Protein AF-A0A2A6D1D8-F1 (afdb_monomer)

Structure (mmCIF, N/CA/C/O backbone):
data_AF-A0A2A6D1D8-F1
#
_entry.id   AF-A0A2A6D1D8-F1
#
loop_
_atom_site.group_PDB
_atom_site.id
_atom_site.type_symbol
_atom_site.label_atom_id
_atom_site.label_alt_id
_atom_site.label_comp_id
_atom_site.label_asym_id
_atom_site.label_entity_id
_atom_site.label_seq_id
_atom_site.pdbx_PDB_ins_code
_atom_site.Cartn_x
_atom_site.Cartn_y
_atom_site.Cartn_z
_atom_site.occupancy
_atom_site.B_iso_or_equiv
_atom_site.auth_seq_id
_atom_site.auth_comp_id
_atom_site.auth_asym_id
_atom_site.auth_atom_id
_atom_site.pdbx_PDB_model_num
ATOM 1 N N . MET A 1 1 ? 14.071 -9.722 -25.852 1.00 29.36 1 MET A N 1
ATOM 2 C CA . MET A 1 1 ? 13.865 -8.502 -26.656 1.00 29.36 1 MET A CA 1
ATOM 3 C C . MET A 1 1 ? 12.675 -7.781 -26.051 1.00 29.36 1 MET A C 1
ATOM 5 O O . MET A 1 1 ? 11.543 -8.107 -26.373 1.00 29.36 1 MET A O 1
ATOM 9 N N . VAL A 1 2 ? 12.920 -6.936 -25.049 1.00 34.12 2 VAL A N 1
ATOM 10 C CA . VAL A 1 2 ? 11.862 -6.103 -24.466 1.00 34.12 2 VAL A CA 1
ATOM 11 C C . VAL A 1 2 ? 11.682 -4.948 -25.438 1.00 34.12 2 VAL A C 1
ATOM 13 O O . VAL A 1 2 ? 12.650 -4.252 -25.736 1.00 34.12 2 VAL A O 1
ATOM 16 N N . LEU A 1 3 ? 10.489 -4.826 -26.013 1.00 30.33 3 LEU A N 1
ATOM 17 C CA . LEU A 1 3 ? 10.132 -3.723 -26.891 1.00 30.33 3 LEU A CA 1
ATOM 18 C C . LEU A 1 3 ? 10.182 -2.445 -26.042 1.00 30.33 3 LEU A C 1
ATOM 20 O O . LEU A 1 3 ? 9.247 -2.152 -25.302 1.00 30.33 3 LEU A O 1
ATOM 24 N N . MET A 1 4 ? 11.306 -1.727 -26.085 1.00 38.56 4 MET A N 1
ATOM 25 C CA . MET A 1 4 ? 11.362 -0.345 -25.623 1.00 38.56 4 MET A CA 1
ATOM 26 C C . MET A 1 4 ? 10.440 0.439 -26.550 1.00 38.56 4 MET A C 1
ATOM 28 O O . MET A 1 4 ? 10.813 0.764 -27.675 1.00 38.56 4 MET A O 1
ATOM 32 N N . VAL A 1 5 ? 9.208 0.671 -26.104 1.00 47.12 5 VAL A N 1
ATOM 33 C CA . VAL A 1 5 ? 8.336 1.658 -26.732 1.00 47.12 5 VAL A CA 1
ATOM 34 C C . VAL A 1 5 ? 9.007 3.000 -26.468 1.00 47.12 5 VAL A C 1
ATOM 36 O O . VAL A 1 5 ? 8.965 3.513 -25.351 1.00 47.12 5 VAL A O 1
ATOM 39 N N . ALA A 1 6 ? 9.729 3.505 -27.466 1.00 57.03 6 ALA A N 1
ATOM 40 C CA . ALA A 1 6 ? 10.186 4.881 -27.470 1.00 57.03 6 ALA A CA 1
ATOM 41 C C . ALA A 1 6 ? 8.925 5.746 -27.529 1.00 57.03 6 ALA A C 1
ATOM 43 O O . ALA A 1 6 ? 8.265 5.805 -28.560 1.00 57.03 6 ALA A O 1
ATOM 44 N N . LEU A 1 7 ? 8.536 6.292 -26.380 1.00 64.25 7 LEU A N 1
ATOM 45 C CA . LEU A 1 7 ? 7.453 7.264 -26.279 1.00 64.25 7 LEU A CA 1
ATOM 46 C C . LEU A 1 7 ? 7.920 8.555 -26.952 1.00 64.25 7 LEU A C 1
ATOM 48 O O . LEU A 1 7 ? 9.036 9.011 -26.676 1.00 64.25 7 LEU A O 1
ATOM 52 N N . ASP A 1 8 ? 7.075 9.122 -27.810 1.00 82.00 8 ASP A N 1
ATOM 53 C CA . ASP A 1 8 ? 7.338 10.420 -28.428 1.00 82.00 8 ASP A CA 1
ATOM 54 C C . ASP A 1 8 ? 7.388 11.521 -27.349 1.00 82.00 8 ASP A C 1
ATOM 56 O O . ASP A 1 8 ? 6.907 11.352 -26.221 1.00 82.00 8 ASP A O 1
ATOM 60 N N . GLU A 1 9 ? 7.995 12.671 -27.663 1.00 82.31 9 GLU A N 1
ATOM 61 C CA . GLU A 1 9 ? 8.102 13.792 -26.710 1.00 82.31 9 GLU A CA 1
ATOM 62 C C . GLU A 1 9 ? 6.728 14.251 -26.187 1.00 82.31 9 GLU A C 1
ATOM 64 O O . GLU A 1 9 ? 6.595 14.601 -25.009 1.00 82.31 9 GLU A O 1
ATOM 69 N N . ASP A 1 10 ? 5.698 14.177 -27.033 1.00 82.44 10 ASP A N 1
ATOM 70 C CA . ASP A 1 10 ? 4.317 14.518 -26.686 1.00 82.44 10 ASP A CA 1
ATOM 71 C C . ASP A 1 10 ? 3.712 13.542 -25.662 1.00 82.44 10 ASP A C 1
ATOM 73 O O . ASP A 1 10 ? 3.026 13.963 -24.723 1.00 82.44 10 ASP A O 1
ATOM 77 N N . ASP A 1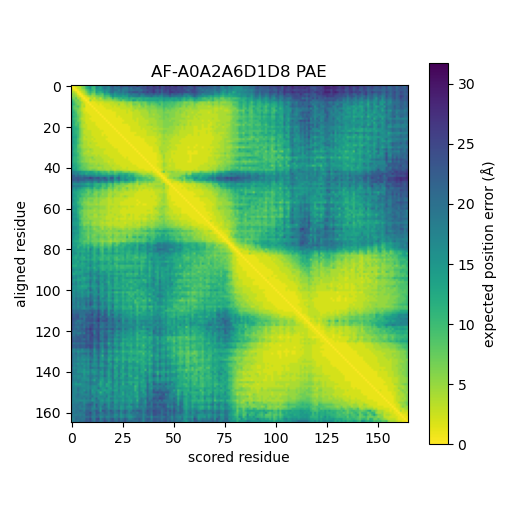 11 ? 4.023 12.248 -25.769 1.00 76.06 11 ASP A N 1
ATOM 78 C CA . ASP A 1 11 ? 3.568 11.239 -24.810 1.00 76.06 11 ASP A CA 1
ATOM 79 C C . ASP A 1 11 ? 4.229 11.446 -23.442 1.00 76.06 11 ASP A C 1
ATOM 81 O O . ASP A 1 11 ? 3.584 11.328 -22.395 1.00 76.06 11 ASP A O 1
ATOM 85 N N . TRP A 1 12 ? 5.510 11.821 -23.427 1.00 75.81 12 TRP A N 1
ATOM 86 C CA . TRP A 1 12 ? 6.220 12.167 -22.195 1.00 75.81 12 TRP A CA 1
ATOM 87 C C . TRP A 1 12 ? 5.650 13.412 -21.517 1.00 75.81 12 TRP A C 1
ATOM 89 O O . TRP A 1 12 ? 5.561 13.456 -20.283 1.00 75.81 12 TRP A O 1
ATOM 99 N N . LEU A 1 13 ? 5.251 14.417 -22.299 1.00 83.06 13 LEU A N 1
ATOM 100 C CA . LEU A 1 13 ? 4.570 15.597 -21.777 1.00 83.06 13 LEU A CA 1
ATOM 101 C C . LEU A 1 13 ? 3.227 15.211 -21.143 1.00 83.06 13 LEU A C 1
ATOM 103 O O . LEU A 1 13 ? 2.946 15.620 -20.012 1.00 83.06 13 LEU A O 1
ATOM 107 N N . LEU A 1 14 ? 2.437 14.377 -21.824 1.00 80.25 14 LEU A N 1
ATOM 108 C CA . LEU A 1 14 ? 1.160 13.882 -21.313 1.00 80.25 14 LEU A CA 1
ATOM 109 C C . LEU A 1 14 ? 1.338 13.097 -20.006 1.00 80.25 14 LEU A C 1
ATOM 111 O O . LEU A 1 14 ? 0.635 13.369 -19.030 1.00 80.25 14 LEU A O 1
ATOM 115 N N . VAL A 1 15 ? 2.308 12.179 -19.950 1.00 74.94 15 VAL A N 1
ATOM 116 C CA . VAL A 1 15 ? 2.621 11.400 -18.741 1.00 74.94 15 VAL A CA 1
ATOM 117 C C . VAL A 1 15 ? 2.969 12.325 -17.579 1.00 74.94 15 VAL A C 1
ATOM 119 O O . VAL A 1 15 ? 2.412 12.163 -16.496 1.00 74.94 15 VAL A O 1
ATOM 122 N N . ARG A 1 16 ? 3.820 13.338 -17.786 1.00 81.38 16 ARG A N 1
ATOM 123 C CA . ARG A 1 16 ? 4.187 14.306 -16.736 1.00 81.38 16 ARG A CA 1
ATOM 124 C C . ARG A 1 16 ? 2.987 15.097 -16.224 1.00 81.38 16 ARG A C 1
ATOM 126 O O . ARG A 1 16 ? 2.869 15.291 -15.016 1.00 81.38 16 ARG A O 1
ATOM 133 N N . ILE A 1 17 ? 2.096 15.527 -17.118 1.00 83.50 17 ILE A N 1
ATOM 134 C CA . ILE A 1 17 ? 0.872 16.250 -16.749 1.00 83.50 17 ILE A CA 1
ATOM 135 C C . ILE A 1 17 ? -0.038 15.353 -15.906 1.00 83.50 17 ILE A C 1
ATOM 137 O O . ILE A 1 17 ? -0.446 15.749 -14.814 1.00 83.50 17 ILE A O 1
ATOM 141 N N . VAL A 1 18 ? -0.320 14.132 -16.368 1.00 77.94 18 VAL A N 1
ATOM 142 C CA . VAL A 1 18 ? -1.152 13.167 -15.629 1.00 77.94 18 VAL A CA 1
ATOM 143 C C . VAL A 1 18 ? -0.544 12.875 -14.256 1.00 77.94 18 VAL A C 1
ATOM 145 O O . VAL A 1 18 ? -1.243 12.923 -13.244 1.00 77.94 18 VAL A O 1
ATOM 148 N N . TYR A 1 19 ? 0.768 12.658 -14.201 1.00 79.88 19 TYR A N 1
ATOM 149 C CA . TYR A 1 19 ? 1.474 12.355 -12.961 1.00 79.88 19 TYR A CA 1
ATOM 150 C C . TYR A 1 19 ? 1.462 13.519 -11.967 1.00 79.88 19 TYR A C 1
ATOM 152 O O . TYR A 1 19 ? 1.328 13.321 -10.759 1.00 79.88 19 TYR A O 1
ATOM 160 N N . PHE A 1 20 ? 1.553 14.752 -12.464 1.00 83.12 20 PHE A N 1
ATOM 161 C CA . PHE A 1 20 ? 1.441 15.953 -11.644 1.00 83.12 20 PHE A CA 1
ATOM 162 C C . PHE A 1 20 ? 0.067 16.056 -10.965 1.00 83.12 20 PHE A C 1
ATOM 164 O O . PHE A 1 20 ? -0.016 16.353 -9.767 1.00 83.12 20 PHE A O 1
ATOM 171 N N . PHE A 1 21 ? -1.011 15.757 -11.695 1.00 82.75 21 PHE A N 1
ATOM 172 C CA . PHE A 1 21 ? -2.360 15.726 -11.126 1.00 82.75 21 PHE A CA 1
ATOM 173 C C . PHE A 1 21 ? -2.525 14.600 -10.101 1.00 82.75 21 PHE A C 1
ATOM 175 O O . PHE A 1 21 ? -3.044 14.851 -9.013 1.00 82.75 21 PHE A O 1
ATOM 182 N N . LEU A 1 22 ? -2.041 13.392 -10.403 1.00 77.62 22 LEU A N 1
ATOM 183 C CA . LEU A 1 22 ? -2.090 12.254 -9.477 1.00 77.62 22 LEU A CA 1
ATOM 184 C C . LEU A 1 22 ? -1.319 12.536 -8.181 1.00 77.62 22 LEU A C 1
ATOM 186 O O . LEU A 1 22 ? -1.853 12.321 -7.095 1.00 77.62 22 LEU A O 1
ATOM 190 N N . SER A 1 23 ? -0.119 13.111 -8.278 1.00 82.19 23 SER A N 1
ATOM 191 C CA . SER A 1 23 ? 0.677 13.520 -7.113 1.00 82.19 23 SER A CA 1
ATOM 192 C C . SER A 1 23 ? -0.035 14.588 -6.275 1.00 82.19 23 SER A C 1
ATOM 194 O O . SER A 1 23 ? -0.098 14.494 -5.050 1.00 82.19 23 SER A O 1
ATOM 196 N N . SER A 1 24 ? -0.667 15.569 -6.927 1.00 85.88 24 SER A N 1
ATOM 197 C CA . SER A 1 24 ? -1.458 16.596 -6.236 1.00 85.88 24 SER A CA 1
ATOM 198 C C . SER A 1 24 ? -2.638 15.990 -5.465 1.00 85.88 24 SER A C 1
ATOM 200 O O . SER A 1 24 ? -2.872 16.348 -4.309 1.00 85.88 24 SER A O 1
ATOM 202 N N . ILE A 1 25 ? -3.353 15.037 -6.072 1.00 79.88 25 ILE A N 1
ATOM 203 C CA . ILE A 1 25 ? -4.443 14.296 -5.419 1.00 79.88 25 ILE A CA 1
ATOM 204 C C . ILE A 1 25 ? -3.907 13.484 -4.235 1.00 79.88 25 ILE A C 1
ATOM 206 O O . ILE A 1 25 ? -4.505 13.527 -3.159 1.00 79.88 25 ILE A O 1
ATOM 210 N N . ALA A 1 26 ? -2.765 12.811 -4.395 1.00 80.75 26 ALA A N 1
ATOM 211 C CA . ALA A 1 26 ? -2.138 12.030 -3.332 1.00 80.75 26 ALA A CA 1
ATOM 212 C C . ALA A 1 26 ? -1.740 12.900 -2.127 1.00 80.75 26 ALA A C 1
ATOM 214 O O . ALA A 1 26 ? -1.979 12.517 -0.982 1.00 80.75 26 ALA A O 1
ATOM 215 N N . ILE A 1 27 ? -1.206 14.105 -2.361 1.00 87.88 27 ILE A N 1
ATOM 216 C CA . ILE A 1 27 ? -0.890 15.070 -1.294 1.00 87.88 27 ILE A CA 1
ATOM 217 C C . ILE A 1 27 ? -2.162 15.501 -0.557 1.00 87.88 27 ILE A C 1
ATOM 219 O O . ILE A 1 27 ? -2.185 15.504 0.675 1.00 87.88 27 ILE A O 1
ATOM 223 N N . ILE A 1 28 ? -3.228 15.847 -1.288 1.00 87.94 28 ILE A N 1
ATOM 224 C CA . ILE A 1 28 ? -4.510 16.237 -0.681 1.00 87.94 28 ILE A CA 1
ATOM 225 C C . ILE A 1 28 ? -5.057 15.087 0.169 1.00 87.94 28 ILE A C 1
ATOM 227 O O . ILE A 1 28 ? -5.402 15.299 1.331 1.00 87.94 28 ILE A O 1
ATOM 231 N N . ALA A 1 29 ? -5.069 13.867 -0.371 1.00 80.69 29 ALA A N 1
ATOM 232 C CA . ALA A 1 29 ? -5.511 12.678 0.345 1.00 80.69 29 ALA A CA 1
ATOM 233 C C . ALA A 1 29 ? -4.671 12.432 1.606 1.00 80.69 29 ALA A C 1
ATOM 235 O O . ALA A 1 29 ? -5.227 12.146 2.666 1.00 80.69 29 ALA A O 1
ATOM 236 N N . LEU A 1 30 ? -3.350 12.610 1.536 1.00 88.12 30 LEU A N 1
ATOM 237 C CA . LEU A 1 30 ? -2.457 12.463 2.682 1.00 88.12 30 LEU A CA 1
ATOM 238 C C . LEU A 1 30 ? -2.754 13.492 3.780 1.00 88.12 30 LEU A C 1
ATOM 240 O O . LEU A 1 30 ? -2.835 13.125 4.953 1.00 88.12 30 LEU A O 1
ATOM 244 N N . VAL A 1 31 ? -2.975 14.759 3.417 1.00 92.88 31 VAL A N 1
ATOM 245 C CA . VAL A 1 31 ? -3.327 15.825 4.369 1.00 92.88 31 VAL A CA 1
ATOM 246 C C . VAL A 1 31 ? -4.696 15.564 4.998 1.00 92.88 31 VAL A C 1
ATOM 248 O O . VAL A 1 31 ? -4.827 15.591 6.224 1.00 92.88 31 VAL A O 1
ATOM 251 N N . SER A 1 32 ? -5.715 15.271 4.189 1.00 86.25 32 SER A N 1
ATOM 252 C CA . SER A 1 32 ? -7.076 15.016 4.673 1.00 86.25 32 SER A CA 1
ATOM 253 C C . SER A 1 32 ? -7.140 13.797 5.591 1.00 86.25 32 SER A C 1
ATOM 255 O O . SER A 1 32 ? -7.737 13.868 6.667 1.00 86.25 32 SER A O 1
ATOM 257 N N . ASN A 1 33 ? -6.466 12.707 5.227 1.00 87.31 33 ASN A N 1
ATOM 258 C CA . ASN A 1 33 ? -6.415 11.509 6.057 1.00 87.31 33 ASN A CA 1
ATOM 259 C C . ASN A 1 33 ? -5.567 11.699 7.323 1.00 87.31 33 ASN A C 1
ATOM 261 O O . ASN A 1 33 ? -5.947 11.214 8.387 1.00 87.31 33 ASN A O 1
ATOM 265 N N . SER A 1 34 ? -4.499 12.502 7.275 1.00 91.25 34 SER A N 1
ATOM 266 C CA . SER A 1 34 ? -3.761 12.902 8.485 1.00 91.25 34 SER A CA 1
ATOM 267 C C . SER A 1 34 ? -4.657 13.651 9.474 1.00 91.25 34 SER A C 1
ATOM 269 O O . SER A 1 34 ? -4.606 13.392 10.677 1.00 91.25 34 SER A O 1
ATOM 271 N N . LEU A 1 35 ? -5.509 14.560 8.984 1.00 90.12 35 LEU A N 1
ATOM 272 C CA . LEU A 1 35 ? -6.461 15.302 9.817 1.00 90.12 35 LEU A CA 1
ATOM 273 C C . LEU A 1 35 ? -7.545 14.385 10.403 1.00 90.12 35 LEU A C 1
ATOM 275 O O . LEU A 1 35 ? -7.873 14.507 11.586 1.00 90.12 35 LEU A O 1
ATOM 279 N N . LEU A 1 36 ? -8.074 13.441 9.619 1.00 87.00 36 LEU A N 1
ATOM 280 C CA . LEU A 1 36 ? -9.037 12.439 10.100 1.00 87.00 36 LEU A CA 1
ATOM 281 C C . LEU A 1 36 ? -8.430 11.526 11.169 1.00 87.00 36 LEU A C 1
ATOM 283 O O . LEU A 1 36 ? -9.053 11.270 12.202 1.00 87.00 36 LEU A O 1
ATOM 287 N N . LEU A 1 37 ? -7.191 11.082 10.966 1.00 88.81 37 LEU A N 1
ATOM 288 C CA . LEU A 1 37 ? -6.463 10.288 11.947 1.00 88.81 37 LEU A CA 1
ATOM 289 C C . LEU A 1 37 ? -6.202 11.095 13.226 1.00 88.81 37 LEU A C 1
ATOM 291 O O . LEU A 1 37 ? -6.491 10.628 14.329 1.00 88.81 37 LEU A O 1
ATOM 295 N N . TYR A 1 38 ? -5.712 12.328 13.087 1.00 91.00 38 TYR A N 1
ATOM 296 C CA . TYR A 1 38 ? -5.427 13.219 14.211 1.00 91.00 38 TYR A CA 1
ATOM 297 C C . TYR A 1 38 ? -6.680 13.502 15.051 1.00 91.00 38 TYR A C 1
ATOM 299 O O . TYR A 1 38 ? -6.663 13.335 16.272 1.00 91.00 38 TYR A O 1
ATOM 307 N N . THR A 1 39 ? -7.788 13.870 14.404 1.00 86.94 39 THR A N 1
ATOM 308 C CA . THR A 1 39 ? -9.068 14.126 15.085 1.00 86.94 39 THR A CA 1
ATOM 309 C C . THR A 1 39 ? -9.598 12.874 15.788 1.00 86.94 39 THR A C 1
ATOM 311 O O . THR A 1 39 ? -10.028 12.958 16.940 1.00 86.94 39 THR A O 1
ATOM 314 N N . SER A 1 40 ? -9.464 11.700 15.164 1.00 84.88 40 SER A N 1
ATOM 315 C CA . SER A 1 40 ? -9.838 10.415 15.771 1.00 84.88 40 SER A CA 1
ATOM 316 C C . SER A 1 40 ? -9.012 10.082 17.022 1.00 84.88 40 SER A C 1
ATOM 318 O O . SER A 1 40 ? -9.541 9.516 17.980 1.00 84.88 40 SER A O 1
ATOM 320 N N . ILE A 1 41 ? 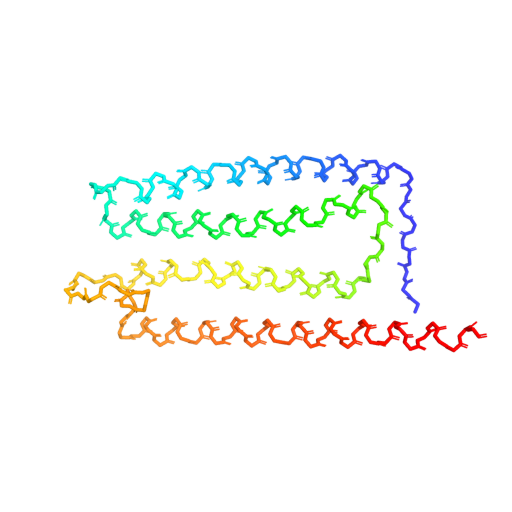-7.726 10.455 17.056 1.00 85.25 41 ILE A N 1
ATOM 321 C CA . ILE A 1 41 ? -6.840 10.229 18.212 1.00 85.25 41 ILE A CA 1
ATOM 322 C C . ILE A 1 41 ? -7.139 11.212 19.356 1.00 85.25 41 ILE A C 1
ATOM 324 O O . ILE A 1 41 ? -7.165 10.810 20.526 1.00 85.25 41 ILE A O 1
ATOM 328 N N . VAL A 1 42 ? -7.348 12.494 19.041 1.00 89.25 42 VAL A N 1
ATOM 329 C CA . VAL A 1 42 ? -7.462 13.570 20.041 1.00 89.25 42 VAL A CA 1
ATOM 330 C C . VAL A 1 42 ? -8.825 13.577 20.736 1.00 89.25 42 VAL A C 1
ATOM 3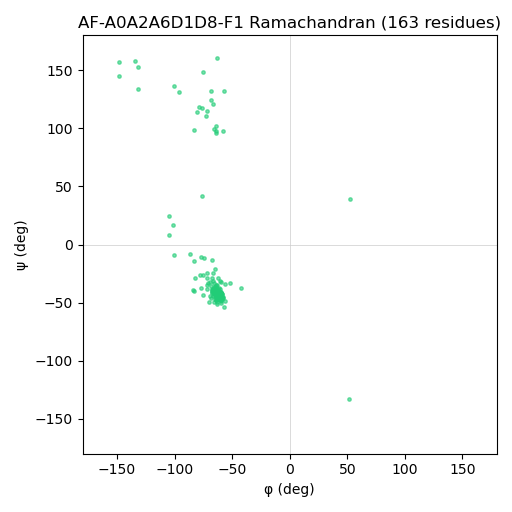32 O O . VAL A 1 42 ? -8.908 13.828 21.945 1.00 89.25 42 VAL A O 1
ATOM 335 N N . THR A 1 43 ? -9.912 13.289 20.021 1.00 84.69 43 THR A N 1
ATOM 336 C CA . THR A 1 43 ? -11.256 13.440 20.585 1.00 84.69 43 THR A CA 1
ATOM 337 C C . THR A 1 43 ? -11.675 12.224 21.419 1.00 84.69 43 THR A C 1
ATOM 339 O O . THR A 1 43 ? -12.191 11.229 20.917 1.00 84.69 43 THR A O 1
ATOM 342 N N . LYS A 1 44 ? -11.538 12.333 22.749 1.00 77.56 44 LYS A N 1
ATOM 343 C CA . LYS A 1 44 ? -11.907 11.270 23.711 1.00 77.56 44 LYS A CA 1
ATOM 344 C C . LYS A 1 44 ? -13.388 10.861 23.656 1.00 77.56 44 LYS A C 1
ATOM 346 O O . LYS A 1 44 ? -13.690 9.688 23.854 1.00 77.56 44 LYS A O 1
ATOM 351 N N . ASN A 1 45 ? -14.287 11.797 23.337 1.00 68.56 45 ASN A N 1
ATOM 352 C CA . ASN A 1 45 ? -15.732 11.546 23.207 1.00 68.56 45 ASN A CA 1
ATOM 353 C C . ASN A 1 45 ? -16.117 10.801 21.919 1.00 68.56 45 ASN A C 1
ATOM 355 O O . ASN A 1 45 ? -17.244 10.333 21.799 1.00 68.56 45 ASN A O 1
ATOM 359 N N . LEU A 1 46 ? -15.188 10.667 20.969 1.00 53.19 46 LEU A N 1
ATOM 360 C CA . LEU A 1 46 ? -15.387 9.950 19.715 1.00 53.19 46 LEU A CA 1
ATOM 361 C C . LEU A 1 46 ? -14.758 8.548 19.764 1.00 53.19 46 LEU A C 1
ATOM 363 O O . LEU A 1 46 ? -14.638 7.928 18.726 1.00 53.19 46 LEU A O 1
ATOM 367 N N . ARG A 1 47 ? -14.412 7.962 20.917 1.00 64.38 47 ARG A N 1
ATOM 368 C CA . ARG A 1 47 ? -13.876 6.578 20.990 1.00 64.38 47 ARG A CA 1
ATOM 369 C C . ARG A 1 47 ? -14.939 5.474 20.830 1.00 64.38 47 ARG A C 1
ATOM 371 O O . ARG A 1 47 ? -14.929 4.473 21.538 1.00 64.38 47 ARG A O 1
ATOM 378 N N . SER A 1 48 ? -15.863 5.657 19.893 1.00 75.81 48 SER A N 1
ATOM 379 C CA . SER A 1 48 ? -16.717 4.584 19.381 1.00 75.81 48 SER A CA 1
ATOM 380 C C . SER A 1 48 ? -15.903 3.686 18.445 1.00 75.81 48 SER A C 1
ATOM 382 O O . SER A 1 48 ? -15.014 4.171 17.742 1.00 75.81 48 SER A O 1
ATOM 384 N N . THR A 1 49 ? -16.227 2.391 18.381 1.00 70.19 49 THR A N 1
ATOM 385 C CA . THR A 1 49 ? -15.605 1.435 17.448 1.00 70.19 49 THR A CA 1
ATOM 386 C C . THR A 1 49 ? -15.644 1.931 15.998 1.00 70.19 49 THR A C 1
ATOM 388 O O . THR A 1 49 ? -14.693 1.719 15.250 1.00 70.19 49 THR A O 1
ATOM 391 N N . CYS A 1 50 ? -16.693 2.671 15.623 1.00 67.06 50 CYS A N 1
ATOM 392 C CA . CYS A 1 50 ? -16.831 3.270 14.294 1.00 67.06 50 CYS A CA 1
ATOM 393 C C . CYS A 1 50 ? -15.732 4.307 13.992 1.00 67.06 50 CYS A C 1
ATOM 395 O O . CYS A 1 50 ? -15.144 4.308 12.917 1.00 67.06 50 CYS A O 1
ATOM 397 N N . ASN A 1 51 ? -15.371 5.147 14.961 1.00 72.69 51 ASN A N 1
ATOM 398 C CA . ASN A 1 51 ? -14.352 6.181 14.762 1.00 72.69 51 ASN A CA 1
ATOM 399 C C . ASN A 1 51 ? -12.928 5.614 14.800 1.00 72.69 51 ASN A C 1
ATOM 401 O O . ASN A 1 51 ? -12.035 6.152 14.152 1.00 72.69 51 ASN A O 1
ATOM 405 N N . ILE A 1 52 ? -12.716 4.496 15.504 1.00 76.38 52 ILE A N 1
ATOM 406 C CA . ILE A 1 52 ? -11.460 3.737 15.411 1.00 76.38 52 ILE A CA 1
ATOM 407 C C . ILE A 1 52 ? -11.295 3.187 13.989 1.00 76.38 52 ILE A C 1
ATOM 409 O O . ILE A 1 52 ? -10.211 3.288 13.424 1.00 76.38 52 ILE A O 1
ATOM 413 N N . LEU A 1 53 ? -12.375 2.673 13.390 1.00 74.38 53 LEU A N 1
ATOM 414 C CA . LEU A 1 53 ? -12.373 2.189 12.009 1.00 74.38 53 LEU A CA 1
ATOM 415 C C . LEU A 1 53 ? -12.015 3.304 11.017 1.00 74.38 53 LEU A C 1
ATOM 417 O O . LEU A 1 53 ? -11.155 3.105 10.165 1.00 74.38 53 LEU A O 1
ATOM 421 N N . ILE A 1 54 ? -12.625 4.484 11.171 1.00 81.06 54 ILE A N 1
ATOM 422 C CA . ILE A 1 54 ? -12.340 5.667 10.343 1.00 81.06 54 ILE A CA 1
ATOM 423 C C . ILE A 1 54 ? -10.872 6.088 10.484 1.00 81.06 54 ILE A C 1
ATOM 425 O O . ILE A 1 54 ? -10.211 6.337 9.478 1.00 81.06 54 ILE A O 1
ATOM 429 N N . GLY A 1 55 ? -10.334 6.101 11.708 1.00 81.75 55 GLY A N 1
ATOM 430 C CA . GLY A 1 55 ? -8.917 6.374 11.947 1.00 81.75 55 GLY A CA 1
ATOM 431 C C . GLY A 1 55 ? -7.992 5.347 11.285 1.00 81.75 55 GLY A C 1
ATOM 432 O O . GLY A 1 55 ? -7.000 5.727 10.669 1.00 81.75 55 GLY A O 1
ATOM 433 N N . CYS A 1 56 ? -8.323 4.054 11.351 1.00 79.38 56 CYS A N 1
ATOM 434 C CA . CYS A 1 56 ? -7.563 3.007 10.665 1.00 79.38 56 CYS A CA 1
ATOM 435 C C . CYS A 1 56 ? -7.597 3.176 9.140 1.00 79.38 56 CYS A C 1
ATOM 437 O O . CYS A 1 56 ? -6.542 3.124 8.515 1.00 79.38 56 CYS A O 1
ATOM 439 N N . CYS A 1 57 ? -8.767 3.427 8.545 1.00 76.50 57 CYS A N 1
ATOM 440 C CA . CYS A 1 57 ? -8.882 3.691 7.108 1.00 76.50 57 CYS A CA 1
ATOM 441 C C . CYS A 1 57 ? -8.039 4.902 6.691 1.00 76.50 57 CYS A C 1
ATOM 443 O O . CYS A 1 57 ? -7.265 4.804 5.746 1.00 76.50 57 CYS A O 1
ATOM 445 N N . ALA A 1 58 ? -8.105 5.997 7.453 1.00 81.50 58 ALA A N 1
ATOM 446 C CA . ALA A 1 58 ? -7.305 7.185 7.186 1.00 81.50 58 ALA A CA 1
ATOM 447 C C . ALA A 1 58 ? -5.792 6.895 7.265 1.00 81.50 58 ALA A C 1
ATOM 449 O O . ALA A 1 58 ? -5.028 7.309 6.395 1.00 81.50 58 ALA A O 1
ATOM 450 N N . LEU A 1 59 ? -5.343 6.121 8.259 1.00 84.81 59 LEU A N 1
ATOM 451 C CA . LEU A 1 59 ? -3.945 5.692 8.351 1.00 84.81 59 LEU A CA 1
ATOM 452 C C . LEU A 1 59 ? -3.511 4.859 7.131 1.00 84.81 59 LEU A C 1
ATOM 454 O O . LEU A 1 59 ? -2.406 5.045 6.623 1.00 84.81 59 LEU A O 1
ATOM 458 N N . PHE A 1 60 ? -4.361 3.955 6.642 1.00 79.38 60 PHE A N 1
ATOM 459 C CA . PHE A 1 60 ? -4.032 3.118 5.485 1.00 79.38 60 PHE A CA 1
ATOM 460 C C . PHE A 1 60 ? -4.031 3.895 4.174 1.00 79.38 60 PHE A C 1
ATOM 462 O O . PHE A 1 60 ? -3.129 3.698 3.356 1.00 79.38 60 PHE A O 1
ATOM 469 N N . ASP A 1 61 ? -4.962 4.829 4.008 1.00 76.50 61 ASP A N 1
ATOM 470 C CA . ASP A 1 61 ? -4.946 5.743 2.875 1.00 76.50 61 ASP A CA 1
ATOM 471 C C . ASP A 1 61 ? -3.665 6.583 2.882 1.00 76.50 61 ASP A C 1
ATOM 473 O O . ASP A 1 61 ? -3.066 6.784 1.828 1.00 76.50 61 ASP A O 1
ATOM 477 N N . MET A 1 62 ? -3.165 7.017 4.046 1.00 84.88 62 MET A N 1
ATOM 478 C CA . MET A 1 62 ? -1.857 7.679 4.114 1.00 84.88 62 MET A CA 1
ATOM 479 C C . MET A 1 62 ? -0.726 6.772 3.614 1.00 84.88 62 MET A C 1
ATOM 481 O O . MET A 1 62 ? 0.088 7.219 2.812 1.00 84.88 62 MET A O 1
ATOM 485 N N . CYS A 1 63 ? -0.673 5.505 4.039 1.00 79.50 63 CYS A N 1
ATOM 486 C CA . CYS A 1 63 ? 0.356 4.565 3.580 1.00 79.50 63 CYS A CA 1
ATOM 487 C C . CYS A 1 63 ? 0.310 4.333 2.062 1.00 79.50 63 CYS A C 1
ATOM 489 O O . CYS A 1 63 ? 1.361 4.314 1.421 1.00 79.50 63 CYS A O 1
ATOM 491 N N . LEU A 1 64 ? -0.888 4.197 1.484 1.00 75.19 64 LEU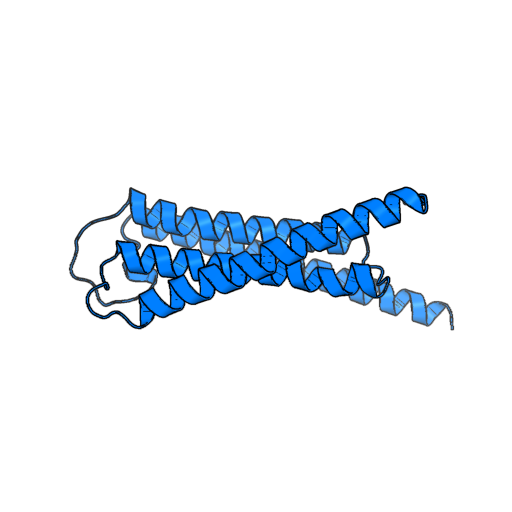 A N 1
ATOM 492 C CA . LEU A 1 64 ? -1.065 4.039 0.038 1.00 75.19 64 LEU A CA 1
ATOM 493 C C . LEU A 1 64 ? -0.624 5.291 -0.727 1.00 75.19 64 LEU A C 1
ATOM 495 O O . LEU A 1 64 ? 0.162 5.189 -1.666 1.00 75.19 64 LEU A O 1
ATOM 499 N N . ASN A 1 65 ? -1.048 6.475 -0.278 1.00 78.38 65 ASN A N 1
ATOM 500 C CA . ASN A 1 65 ? -0.691 7.738 -0.927 1.00 78.38 65 ASN A CA 1
ATOM 501 C C . ASN A 1 65 ? 0.809 8.067 -0.804 1.00 78.38 65 ASN A C 1
ATOM 503 O O . ASN A 1 65 ? 1.369 8.692 -1.700 1.00 78.38 65 ASN A O 1
ATOM 507 N N . ILE A 1 66 ? 1.496 7.611 0.252 1.00 82.06 66 ILE A N 1
ATOM 508 C CA . ILE A 1 66 ? 2.966 7.706 0.341 1.00 82.06 66 ILE A CA 1
ATOM 509 C C . ILE A 1 66 ? 3.636 6.868 -0.755 1.00 82.06 66 ILE A C 1
ATOM 511 O O . ILE A 1 66 ? 4.625 7.315 -1.333 1.00 82.06 66 ILE A O 1
ATOM 515 N N . GLY A 1 67 ? 3.103 5.682 -1.068 1.00 73.75 67 GLY A N 1
ATOM 516 C CA . GLY A 1 67 ? 3.620 4.827 -2.143 1.00 73.75 67 GLY A CA 1
ATOM 517 C C . GLY A 1 67 ? 3.583 5.508 -3.514 1.00 73.75 67 GLY A C 1
ATOM 518 O O . GLY A 1 67 ? 4.564 5.448 -4.253 1.00 73.75 67 GLY A O 1
ATOM 519 N N . GLU A 1 68 ? 2.504 6.234 -3.809 1.00 73.81 68 GLU A N 1
ATOM 520 C CA . GLU A 1 68 ? 2.371 7.040 -5.033 1.00 73.81 68 GLU A CA 1
ATOM 521 C C . GLU A 1 68 ? 3.400 8.188 -5.082 1.00 73.81 68 GLU A C 1
ATOM 523 O O . GLU A 1 68 ? 3.967 8.494 -6.129 1.00 73.81 68 GLU A O 1
ATOM 528 N N . LEU A 1 69 ? 3.736 8.790 -3.935 1.00 75.88 69 LEU A N 1
ATOM 529 C CA . LEU A 1 69 ? 4.751 9.850 -3.867 1.00 75.88 69 LEU A CA 1
ATOM 530 C C . LEU A 1 69 ? 6.184 9.335 -4.068 1.00 75.88 69 LEU A C 1
ATOM 532 O O . LEU A 1 69 ? 7.042 10.096 -4.514 1.00 75.88 69 LEU A O 1
ATOM 536 N N . VAL A 1 70 ? 6.461 8.057 -3.791 1.00 72.88 70 VAL A N 1
ATOM 537 C CA . VAL A 1 70 ? 7.790 7.449 -4.014 1.00 72.88 70 VAL A CA 1
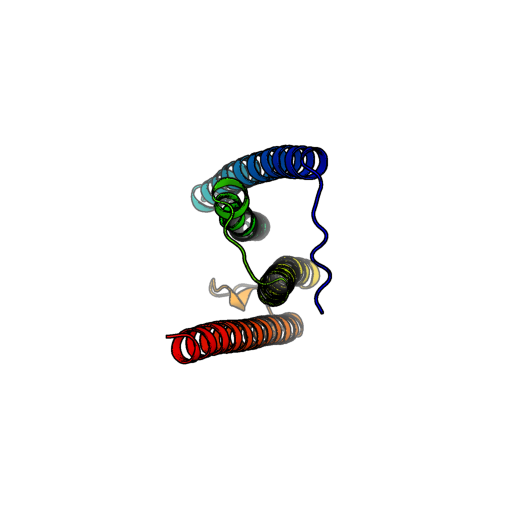ATOM 538 C C . VAL A 1 70 ? 8.141 7.358 -5.502 1.00 72.88 70 VAL A C 1
ATOM 540 O O . VAL A 1 70 ? 9.318 7.370 -5.855 1.00 72.88 70 VAL A O 1
ATOM 543 N N . GLN A 1 71 ? 7.147 7.320 -6.384 1.00 66.88 71 GLN A N 1
ATOM 544 C CA . GLN A 1 71 ? 7.349 7.317 -7.834 1.00 66.88 71 GLN A CA 1
ATOM 545 C C . GLN A 1 71 ? 7.550 8.738 -8.412 1.00 66.88 71 GLN A C 1
ATOM 547 O O . GLN A 1 71 ? 8.063 8.896 -9.522 1.00 66.88 71 GLN A O 1
ATOM 552 N N . PHE A 1 72 ? 7.237 9.794 -7.652 1.00 71.19 72 PHE A N 1
ATOM 553 C CA . PHE A 1 72 ? 7.384 11.192 -8.082 1.00 71.19 72 PHE A CA 1
ATOM 554 C C . PHE A 1 72 ? 8.827 11.586 -8.477 1.00 71.19 72 PHE A C 1
ATOM 556 O O . PHE A 1 72 ? 9.008 12.214 -9.526 1.00 71.19 72 PHE A O 1
ATOM 563 N N . PRO A 1 73 ? 9.885 11.181 -7.741 1.00 69.38 73 PRO A N 1
ATOM 564 C CA . PRO A 1 73 ? 11.268 11.398 -8.159 1.00 69.38 73 PRO A CA 1
ATOM 565 C C . PRO A 1 73 ? 11.626 10.692 -9.472 1.00 69.38 73 PRO A C 1
ATOM 567 O O . PRO A 1 73 ? 12.474 11.188 -10.207 1.00 69.38 73 PRO A O 1
ATOM 570 N N . GLN A 1 74 ? 10.994 9.564 -9.813 1.00 65.56 74 GLN A N 1
ATOM 571 C CA . GLN A 1 74 ? 11.319 8.844 -11.050 1.00 65.56 74 GLN A CA 1
ATOM 572 C C . GLN A 1 74 ? 10.919 9.641 -12.293 1.00 65.56 74 GLN A C 1
ATOM 574 O O . GLN A 1 74 ? 11.675 9.691 -13.263 1.00 65.56 74 GLN A O 1
ATOM 579 N N . VAL A 1 75 ? 9.766 10.311 -12.236 1.00 66.75 75 VAL A N 1
ATOM 580 C CA . VAL A 1 75 ? 9.259 11.158 -13.325 1.00 66.75 75 VAL A CA 1
ATOM 581 C C . VAL A 1 75 ? 10.104 12.426 -13.493 1.00 66.75 75 VAL A C 1
ATOM 583 O O . VAL A 1 75 ? 10.277 12.904 -14.615 1.00 66.75 75 VAL A O 1
ATOM 586 N N . LEU A 1 76 ? 10.666 12.952 -12.398 1.00 71.44 76 LEU A N 1
ATOM 587 C CA . LEU A 1 76 ? 11.499 14.159 -12.407 1.00 71.44 76 LEU A CA 1
ATOM 588 C C . LEU A 1 76 ? 12.963 13.900 -12.782 1.00 71.44 76 LEU A C 1
ATOM 590 O O . LEU A 1 76 ? 13.549 14.693 -13.513 1.00 71.44 76 LEU A O 1
ATOM 594 N N . PHE A 1 77 ? 13.552 12.807 -12.296 1.00 72.12 77 PHE A N 1
ATOM 595 C CA . PHE A 1 77 ? 14.988 12.531 -12.425 1.00 72.12 77 PHE A CA 1
ATOM 596 C C . PHE A 1 77 ? 15.325 11.455 -13.467 1.00 72.12 77 PHE A C 1
ATOM 598 O O . PHE A 1 77 ? 16.478 11.047 -13.552 1.00 72.12 77 PHE A O 1
ATOM 605 N N . GLN A 1 78 ? 14.344 10.996 -14.258 1.00 67.00 78 GLN A N 1
ATOM 606 C CA . GLN A 1 78 ? 14.524 9.957 -15.287 1.00 67.00 78 GLN A CA 1
ATOM 607 C C . GLN A 1 78 ? 15.204 8.684 -14.745 1.00 67.00 78 GLN A C 1
ATOM 609 O O . GLN A 1 78 ? 16.042 8.073 -15.406 1.00 67.00 78 GLN A O 1
ATOM 614 N N . PHE A 1 79 ? 14.853 8.271 -13.523 1.00 64.12 79 PHE A N 1
ATOM 615 C CA . PHE A 1 79 ? 15.366 7.024 -12.960 1.00 64.12 79 PHE A CA 1
ATOM 616 C C . PHE A 1 79 ? 14.654 5.824 -13.587 1.00 64.12 79 PHE A C 1
ATOM 618 O O . PHE A 1 79 ? 13.445 5.641 -13.420 1.00 64.12 79 PHE A O 1
ATOM 625 N N . TYR A 1 80 ? 15.422 4.980 -14.273 1.00 63.44 80 TYR A N 1
ATOM 626 C CA . TYR A 1 80 ? 14.926 3.751 -14.881 1.00 63.44 80 TYR A CA 1
ATOM 627 C C . TYR A 1 80 ? 14.824 2.646 -13.826 1.00 63.44 80 TYR A C 1
ATOM 629 O O . TYR A 1 80 ? 15.829 2.185 -13.290 1.00 6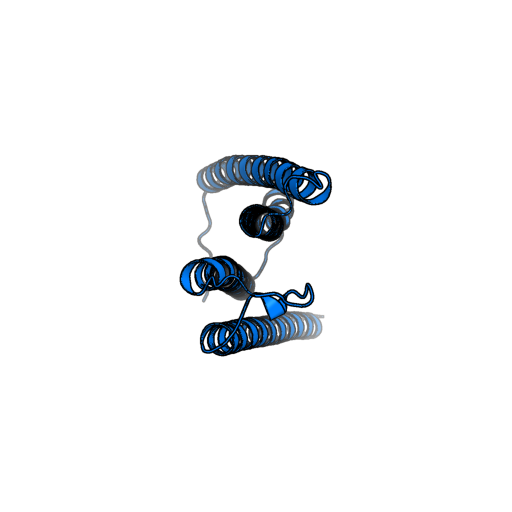3.44 80 TYR A O 1
ATOM 637 N N . ILE A 1 81 ? 13.598 2.209 -13.538 1.00 65.62 81 ILE A N 1
ATOM 638 C CA . ILE A 1 81 ? 13.337 0.955 -12.825 1.00 65.62 81 ILE A CA 1
ATOM 639 C C . ILE A 1 81 ? 12.950 -0.092 -13.866 1.00 65.62 81 ILE A C 1
ATOM 641 O O . ILE A 1 81 ? 12.169 0.187 -14.775 1.00 65.62 81 ILE A O 1
ATOM 645 N N . ASP A 1 82 ? 13.491 -1.301 -13.730 1.00 73.12 82 ASP A N 1
ATOM 646 C CA . ASP A 1 82 ? 13.103 -2.422 -14.580 1.00 73.12 82 ASP A CA 1
ATOM 647 C C . ASP A 1 82 ? 11.587 -2.668 -14.470 1.00 73.12 82 ASP A C 1
ATOM 649 O O . ASP A 1 82 ? 11.026 -2.754 -13.373 1.00 73.12 82 ASP A O 1
ATOM 653 N N . SER A 1 83 ? 10.935 -2.811 -15.624 1.00 79.00 83 SER A N 1
ATOM 654 C CA . SER A 1 83 ? 9.520 -3.166 -15.775 1.00 79.00 83 SER A CA 1
ATOM 655 C C . SER A 1 83 ? 9.061 -4.283 -14.828 1.00 79.00 83 SER A C 1
ATOM 657 O O . SER A 1 83 ? 7.963 -4.209 -14.271 1.00 79.00 83 SER A O 1
ATOM 659 N N . TYR A 1 84 ? 9.917 -5.279 -14.577 1.00 74.06 84 TYR A N 1
ATOM 660 C CA . TYR A 1 84 ? 9.611 -6.391 -13.679 1.00 74.06 84 TYR A CA 1
ATOM 661 C C . TYR A 1 84 ? 9.524 -5.959 -12.209 1.00 74.06 84 TYR A C 1
ATOM 663 O O . TYR A 1 84 ? 8.593 -6.337 -11.498 1.00 74.06 84 TYR A O 1
ATOM 671 N N . VAL A 1 85 ? 10.472 -5.138 -11.752 1.00 71.69 85 VAL A N 1
ATOM 672 C CA . VAL A 1 85 ? 10.515 -4.635 -10.369 1.00 71.69 85 VAL A CA 1
ATOM 673 C C . VAL A 1 85 ? 9.345 -3.686 -10.120 1.00 71.69 85 VAL A C 1
ATOM 675 O O . VAL A 1 85 ? 8.686 -3.786 -9.087 1.00 71.69 85 VAL A O 1
ATOM 678 N N . CYS A 1 86 ? 9.036 -2.826 -11.093 1.00 77.19 86 CYS A N 1
ATOM 679 C CA . CYS A 1 86 ? 7.888 -1.925 -11.028 1.00 77.19 86 CYS A CA 1
ATOM 680 C C . CYS A 1 86 ? 6.567 -2.702 -10.898 1.00 77.19 86 CYS A C 1
ATOM 682 O O . CYS A 1 86 ? 5.795 -2.470 -9.966 1.00 77.19 86 CYS A O 1
ATOM 684 N N . SER A 1 87 ? 6.348 -3.699 -11.765 1.00 77.50 87 SER A N 1
ATOM 685 C CA . SER A 1 87 ? 5.153 -4.547 -11.709 1.00 77.50 87 SER A CA 1
ATOM 686 C C . SER A 1 87 ? 5.039 -5.301 -10.379 1.00 77.50 87 SER A C 1
ATOM 688 O O . SER A 1 87 ? 3.960 -5.344 -9.786 1.00 77.50 87 SER A O 1
ATOM 690 N N . ALA A 1 88 ? 6.148 -5.835 -9.856 1.00 72.62 88 ALA A N 1
ATOM 691 C CA . ALA A 1 88 ? 6.161 -6.539 -8.575 1.00 72.62 88 ALA A CA 1
ATOM 692 C C . ALA A 1 88 ? 5.789 -5.621 -7.396 1.00 72.62 88 ALA A C 1
ATOM 694 O O . ALA A 1 88 ? 4.991 -6.015 -6.543 1.00 72.62 88 ALA A O 1
ATOM 695 N N . ILE A 1 89 ? 6.311 -4.391 -7.367 1.00 73.56 89 ILE A N 1
ATOM 696 C CA . ILE A 1 89 ? 5.961 -3.386 -6.352 1.00 73.56 89 ILE A CA 1
ATOM 697 C C . ILE A 1 89 ? 4.479 -3.004 -6.464 1.00 73.56 89 ILE A C 1
ATOM 699 O O . ILE A 1 89 ? 3.785 -2.938 -5.452 1.00 73.56 89 ILE A O 1
ATOM 703 N N . GLN A 1 90 ? 3.962 -2.815 -7.677 1.00 76.62 90 GLN A N 1
ATOM 704 C CA . GLN A 1 90 ? 2.562 -2.448 -7.891 1.00 76.62 90 GLN A CA 1
ATOM 705 C C . GLN A 1 90 ? 1.589 -3.561 -7.470 1.00 76.62 90 GLN A C 1
ATOM 707 O O . GLN A 1 90 ? 0.589 -3.291 -6.796 1.00 76.62 90 GLN A O 1
ATOM 712 N N . VAL A 1 91 ? 1.894 -4.821 -7.797 1.00 76.44 91 VAL A N 1
ATOM 713 C CA . VAL A 1 91 ? 1.134 -5.988 -7.311 1.00 76.44 91 VAL A CA 1
ATOM 714 C C . VAL A 1 91 ? 1.184 -6.061 -5.786 1.00 76.44 91 VAL A C 1
ATOM 716 O O . VAL A 1 91 ? 0.164 -6.323 -5.146 1.00 76.44 91 VAL A O 1
ATOM 719 N N . HIS A 1 92 ? 2.342 -5.782 -5.188 1.00 74.56 92 HIS A N 1
ATOM 720 C CA . HIS A 1 92 ? 2.498 -5.784 -3.740 1.00 74.56 92 HIS A CA 1
ATOM 721 C C . HIS A 1 92 ? 1.636 -4.717 -3.053 1.00 74.56 92 HIS A C 1
ATOM 723 O O . HIS A 1 92 ? 0.884 -5.040 -2.132 1.00 74.56 92 HIS A O 1
ATOM 729 N N . LEU A 1 93 ? 1.690 -3.475 -3.542 1.00 75.56 93 LEU A N 1
ATOM 730 C CA . LEU A 1 93 ? 0.884 -2.359 -3.042 1.00 75.56 93 LEU A CA 1
ATOM 731 C C . LEU A 1 93 ? -0.616 -2.634 -3.197 1.00 75.56 93 LEU A C 1
ATOM 733 O O . LEU A 1 93 ? -1.387 -2.397 -2.268 1.00 75.56 93 LEU A O 1
ATOM 737 N N . THR A 1 94 ? -1.021 -3.221 -4.325 1.00 75.94 94 THR A N 1
ATOM 738 C CA . THR A 1 94 ? -2.412 -3.637 -4.559 1.00 75.94 94 THR A CA 1
ATOM 739 C C . THR A 1 94 ? -2.842 -4.716 -3.560 1.00 75.94 94 THR A C 1
ATOM 741 O O . THR A 1 94 ? -3.926 -4.637 -2.985 1.00 75.94 94 THR A O 1
ATOM 744 N N . GLY A 1 95 ? -1.984 -5.706 -3.290 1.00 77.06 95 GLY A N 1
ATOM 745 C CA . GLY A 1 95 ? -2.241 -6.742 -2.287 1.00 77.06 95 GLY A CA 1
ATOM 746 C C . GLY A 1 95 ? -2.398 -6.174 -0.874 1.00 77.06 95 GLY A C 1
ATOM 747 O O . GLY A 1 95 ? -3.310 -6.576 -0.149 1.00 77.06 95 GLY A O 1
ATOM 748 N N . ILE A 1 96 ? -1.567 -5.193 -0.505 1.00 77.81 96 ILE A N 1
ATOM 749 C CA . ILE A 1 96 ? -1.699 -4.461 0.761 1.00 77.81 96 ILE A CA 1
ATOM 750 C C . ILE A 1 96 ? -3.036 -3.713 0.803 1.00 77.81 96 ILE A C 1
ATOM 752 O O . ILE A 1 96 ? -3.757 -3.844 1.787 1.00 77.81 96 ILE A O 1
ATOM 756 N N . ALA A 1 97 ? -3.418 -3.001 -0.261 1.00 75.44 97 ALA A N 1
ATOM 757 C CA . ALA A 1 97 ? -4.694 -2.281 -0.325 1.00 75.44 97 ALA A CA 1
ATOM 758 C C . ALA A 1 97 ? -5.909 -3.215 -0.148 1.00 75.44 97 ALA A C 1
ATOM 760 O O . ALA A 1 97 ? -6.844 -2.908 0.599 1.00 75.44 97 ALA A O 1
ATOM 761 N N . ILE A 1 98 ? -5.886 -4.389 -0.789 1.00 79.69 98 ILE A N 1
ATOM 762 C CA . ILE A 1 98 ? -6.935 -5.412 -0.648 1.00 79.69 98 ILE A CA 1
ATOM 763 C C . ILE A 1 98 ? -6.993 -5.924 0.796 1.00 79.69 98 ILE A C 1
ATOM 765 O O . ILE A 1 98 ? -8.068 -5.983 1.389 1.00 79.69 98 ILE A O 1
ATOM 769 N N . TYR A 1 99 ? -5.850 -6.253 1.398 1.00 82.12 99 TYR A N 1
ATOM 770 C CA . TYR A 1 99 ? -5.795 -6.679 2.799 1.00 82.12 99 TYR A CA 1
ATOM 771 C C . TYR A 1 99 ? -6.311 -5.588 3.759 1.00 82.12 99 TYR A C 1
ATOM 773 O O . TYR A 1 99 ? -7.118 -5.856 4.661 1.00 82.12 99 TYR A O 1
ATOM 781 N N . CYS A 1 100 ? -5.894 -4.342 3.533 1.00 76.06 100 CYS A N 1
ATOM 782 C CA . CYS A 1 100 ? -6.283 -3.183 4.327 1.00 76.06 100 CYS A CA 1
ATOM 783 C C . CYS A 1 100 ? -7.775 -2.860 4.215 1.00 76.06 100 CYS A C 1
ATOM 785 O O . CYS A 1 100 ? -8.349 -2.441 5.209 1.00 76.06 100 CYS A O 1
ATOM 787 N N . SER A 1 101 ? -8.417 -3.089 3.065 1.00 77.88 101 SER A N 1
ATOM 788 C CA . SER A 1 101 ? -9.871 -2.917 2.884 1.00 77.88 101 SER A CA 1
ATOM 789 C C . SER A 1 101 ? -10.688 -4.123 3.369 1.00 77.88 101 SER A C 1
ATOM 791 O O . SER A 1 101 ? -11.807 -3.970 3.864 1.00 77.88 101 SER A O 1
ATOM 793 N N . TYR A 1 102 ? -10.119 -5.328 3.322 1.00 85.81 102 TYR A N 1
ATOM 794 C CA . TYR A 1 102 ? -10.751 -6.540 3.847 1.00 85.81 102 TYR A CA 1
ATOM 795 C C . TYR A 1 102 ? -10.866 -6.536 5.379 1.00 85.81 102 TYR A C 1
ATOM 797 O O . TYR A 1 102 ? -11.858 -6.999 5.944 1.00 85.81 102 TYR A O 1
ATOM 805 N N . THR A 1 103 ? -9.876 -5.966 6.063 1.00 82.06 103 THR A N 1
ATOM 806 C CA . THR A 1 103 ? -9.850 -5.847 7.528 1.00 82.06 103 THR A CA 1
ATOM 807 C C . THR A 1 103 ? -11.071 -5.092 8.096 1.00 82.06 103 THR A C 1
ATOM 809 O O . THR A 1 103 ? -11.781 -5.671 8.924 1.00 82.06 103 THR A O 1
ATOM 812 N N . PRO A 1 104 ? -11.404 -3.860 7.657 1.00 79.75 104 PRO A N 1
ATOM 813 C CA . PRO A 1 104 ? -12.590 -3.151 8.120 1.00 79.75 104 PRO A CA 1
ATOM 814 C C . PRO A 1 104 ? -13.894 -3.819 7.673 1.00 79.75 104 PRO A C 1
ATOM 816 O O . PRO A 1 104 ? -14.870 -3.792 8.422 1.00 79.75 104 PRO A O 1
ATOM 819 N N . TYR A 1 105 ? -13.914 -4.483 6.511 1.00 86.69 105 TYR A N 1
ATOM 820 C CA . TYR A 1 105 ? -15.051 -5.312 6.098 1.00 86.69 105 TYR A CA 1
ATOM 821 C C . TYR A 1 105 ? -15.337 -6.429 7.114 1.00 86.69 105 TYR A C 1
ATOM 823 O O . TYR A 1 105 ? -16.486 -6.604 7.526 1.00 86.69 105 TYR A O 1
ATOM 831 N N . LEU A 1 106 ? -14.304 -7.149 7.568 1.00 86.12 106 LEU A N 1
ATOM 832 C CA . LEU A 1 106 ? -14.452 -8.169 8.609 1.00 86.12 106 LEU A CA 1
ATOM 833 C C . LEU A 1 106 ? -14.926 -7.565 9.934 1.00 86.12 106 LEU A C 1
ATOM 835 O O . LEU A 1 106 ? -15.820 -8.130 10.563 1.00 86.12 106 LEU A O 1
ATOM 839 N N . MET A 1 107 ? -14.372 -6.412 10.327 1.00 84.06 107 MET A N 1
ATOM 840 C CA . MET A 1 107 ? -14.789 -5.702 11.543 1.00 84.06 107 MET A CA 1
ATOM 841 C C . MET A 1 107 ? -16.269 -5.312 11.491 1.00 84.06 107 MET A C 1
ATOM 843 O O . MET A 1 107 ? -16.961 -5.463 12.490 1.00 84.06 107 MET A O 1
ATOM 847 N N . TYR A 1 108 ? -16.756 -4.837 10.341 1.00 84.94 108 TYR A N 1
ATOM 848 C CA . TYR A 1 108 ? -18.156 -4.461 10.144 1.00 84.94 108 TYR A CA 1
ATOM 849 C C . TYR A 1 108 ? -19.088 -5.680 10.136 1.00 84.94 108 TYR A C 1
ATOM 851 O O . TYR A 1 108 ? -20.089 -5.699 10.849 1.00 84.94 108 TYR A O 1
ATOM 859 N N . LYS A 1 109 ? -18.757 -6.715 9.352 1.00 91.00 109 LYS A N 1
ATOM 860 C CA . LYS A 1 109 ? -19.620 -7.892 9.158 1.00 91.00 109 LYS A CA 1
ATOM 861 C C . LYS A 1 109 ? -19.783 -8.732 10.423 1.00 91.00 109 LYS A C 1
ATOM 863 O O . LYS A 1 109 ? -20.868 -9.252 10.665 1.00 91.00 109 LYS A O 1
ATOM 868 N N . TYR A 1 110 ? -18.714 -8.885 11.197 1.00 90.56 110 TYR A N 1
ATOM 869 C CA . TYR A 1 110 ? -18.701 -9.708 12.405 1.00 90.56 110 TYR A CA 1
ATOM 870 C C . TYR A 1 110 ? -18.735 -8.858 13.676 1.00 90.56 110 TYR A C 1
ATOM 872 O O . TYR A 1 110 ? -18.257 -9.298 14.713 1.00 90.56 110 TYR A O 1
ATOM 880 N N . PHE A 1 111 ? -19.254 -7.630 13.624 1.00 89.19 111 PHE A N 1
ATOM 881 C CA . PHE A 1 111 ? -19.295 -6.771 14.801 1.00 89.19 111 PHE A CA 1
ATOM 882 C C . PHE A 1 111 ? -20.236 -7.336 15.878 1.00 89.19 111 PHE A C 1
ATOM 884 O O . PHE A 1 111 ? -21.437 -7.477 15.650 1.00 89.19 111 PHE A O 1
ATOM 891 N N . ILE A 1 112 ? -19.706 -7.604 17.074 1.00 89.12 112 ILE A N 1
ATOM 892 C CA . ILE A 1 112 ? -20.487 -7.982 18.259 1.00 89.12 112 ILE A CA 1
ATOM 893 C C . ILE A 1 112 ? -20.025 -7.127 19.436 1.00 89.12 112 ILE A C 1
ATOM 895 O O . ILE A 1 112 ? -18.829 -6.965 19.681 1.00 89.12 112 ILE A O 1
ATOM 899 N N . HIS A 1 113 ? -20.981 -6.579 20.186 1.00 86.69 113 HIS A N 1
ATOM 900 C CA . HIS A 1 113 ? -20.689 -5.870 21.425 1.00 86.69 113 HIS A CA 1
ATOM 901 C C . HIS A 1 113 ? -20.272 -6.856 22.518 1.00 86.69 113 HIS A C 1
ATOM 903 O O . HIS A 1 113 ? -21.078 -7.659 22.981 1.00 86.69 113 HIS A O 1
ATOM 909 N N . GLN A 1 114 ? -19.019 -6.764 22.958 1.00 81.81 114 GLN A N 1
ATOM 910 C CA . GLN A 1 114 ? -18.478 -7.585 24.037 1.00 81.81 114 GLN A CA 1
ATOM 911 C C . GLN A 1 114 ? -17.412 -6.815 24.832 1.00 81.81 114 GLN A C 1
ATOM 913 O O . GLN A 1 114 ? -16.675 -6.012 24.250 1.00 81.81 114 GLN A O 1
ATOM 918 N N . PRO A 1 115 ? -17.313 -7.030 26.156 1.00 79.62 115 PRO A N 1
ATOM 919 C CA . PRO A 1 115 ? -16.245 -6.457 26.962 1.00 79.62 115 PRO A CA 1
ATOM 920 C C . PRO A 1 115 ? -14.931 -7.188 26.661 1.00 79.62 115 PRO A C 1
ATOM 922 O O . PRO A 1 115 ? -14.766 -8.356 27.004 1.00 79.62 115 PRO A O 1
ATOM 925 N N . VAL A 1 116 ? -13.989 -6.503 26.013 1.00 81.69 116 VAL A N 1
ATOM 926 C CA . VAL A 1 116 ? -12.670 -7.048 25.657 1.00 81.69 116 VAL A CA 1
ATOM 927 C C . VAL A 1 116 ? -11.555 -6.085 26.049 1.00 81.69 116 VAL A C 1
ATOM 929 O O . VAL A 1 116 ? -11.750 -4.871 26.104 1.00 81.69 116 VAL A O 1
ATOM 932 N N . ILE A 1 117 ? -10.365 -6.628 26.315 1.00 72.94 117 ILE A N 1
ATOM 933 C CA . ILE A 1 117 ? -9.150 -5.828 26.503 1.00 72.94 117 ILE A CA 1
ATOM 934 C C . ILE A 1 117 ? -8.791 -5.204 25.153 1.00 72.94 117 ILE A C 1
ATOM 936 O O . ILE A 1 117 ? -8.619 -5.935 24.181 1.00 72.94 117 ILE A O 1
ATOM 940 N N . CYS A 1 118 ? -8.661 -3.875 25.100 1.00 71.06 118 CYS A N 1
ATOM 941 C CA . CYS A 1 118 ? -8.366 -3.129 23.876 1.00 71.06 118 CYS A CA 1
ATOM 942 C C . CYS A 1 118 ? -7.046 -3.585 23.232 1.00 71.06 118 CYS A C 1
ATOM 944 O O . CYS A 1 118 ? -5.968 -3.124 23.604 1.00 71.06 118 CYS A O 1
ATOM 946 N N . THR A 1 119 ? -7.143 -4.466 22.240 1.00 72.62 119 THR A N 1
ATOM 947 C CA . THR A 1 119 ? -6.040 -4.904 21.381 1.00 72.62 119 THR A CA 1
ATOM 948 C C . THR A 1 119 ? -6.505 -4.889 19.924 1.00 72.62 119 THR A C 1
ATOM 950 O O . THR A 1 119 ? -7.700 -4.937 19.638 1.00 72.62 119 THR A O 1
ATOM 953 N N . VAL A 1 120 ? -5.578 -4.819 18.968 1.00 71.19 120 VAL A N 1
ATOM 954 C CA . VAL A 1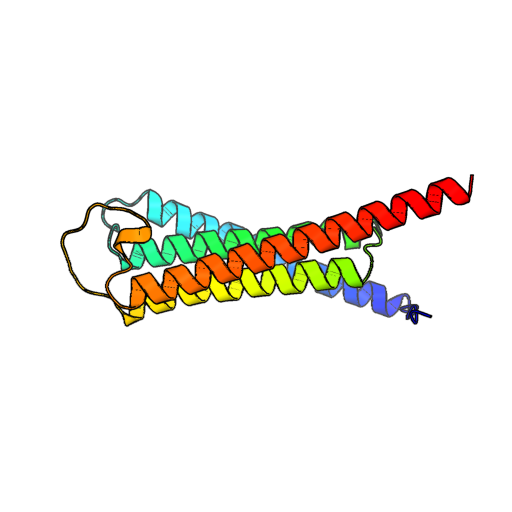 120 ? -5.945 -4.847 17.537 1.00 71.19 120 VAL A CA 1
ATOM 955 C C . VAL A 1 120 ? -6.649 -6.162 17.186 1.00 71.19 120 VAL A C 1
ATOM 957 O O . VAL A 1 120 ? -7.626 -6.176 16.444 1.00 71.19 120 VAL A O 1
ATOM 960 N N . THR A 1 121 ? -6.207 -7.265 17.789 1.00 78.81 121 THR A N 1
ATOM 961 C CA . THR A 1 121 ? -6.779 -8.595 17.572 1.00 78.81 121 THR A CA 1
ATOM 962 C C . THR A 1 121 ? -8.119 -8.794 18.268 1.00 78.81 121 THR A C 1
ATOM 964 O O . THR A 1 121 ? -8.917 -9.581 17.779 1.00 78.81 121 THR A O 1
ATOM 967 N N . SER A 1 122 ? -8.412 -8.082 19.365 1.00 80.19 122 SER A N 1
ATOM 968 C CA . SER A 1 122 ? -9.662 -8.285 20.118 1.00 80.19 122 SER A CA 1
ATOM 969 C C . SER A 1 122 ? -10.924 -7.868 19.366 1.00 80.19 122 SER A C 1
ATOM 971 O O . SER A 1 122 ? -12.022 -8.205 19.798 1.00 80.19 122 SER A O 1
ATOM 973 N N . VAL A 1 123 ? -10.793 -7.123 18.263 1.00 81.81 123 VAL A N 1
ATOM 974 C CA . VAL A 1 123 ? -11.942 -6.799 17.404 1.00 81.81 123 VAL A CA 1
ATOM 975 C C . VAL A 1 123 ? -12.407 -8.035 16.625 1.00 81.81 123 VAL A C 1
ATOM 977 O O . VAL A 1 123 ? -13.595 -8.187 16.341 1.00 81.81 123 VAL A O 1
ATOM 980 N N . PHE A 1 124 ? -11.493 -8.961 16.332 1.00 89.31 124 PHE A N 1
ATOM 981 C CA . PHE A 1 124 ? -11.789 -10.189 15.607 1.00 89.31 124 PHE A CA 1
ATOM 982 C C . PHE A 1 124 ? -12.029 -11.337 16.587 1.00 89.31 124 PHE A C 1
ATOM 984 O O . PHE A 1 124 ? -11.255 -11.574 17.509 1.00 89.31 124 PHE A O 1
ATOM 991 N N . HIS A 1 125 ? -13.117 -12.068 16.387 1.00 90.12 125 HIS A N 1
ATOM 992 C CA . HIS A 1 125 ? -13.549 -13.160 17.254 1.00 90.12 125 HIS A CA 1
ATOM 993 C C . HIS A 1 125 ? -14.275 -14.214 16.417 1.00 90.12 125 HIS A C 1
ATOM 995 O O . HIS A 1 125 ? -14.740 -13.921 15.314 1.00 90.12 125 HIS A O 1
ATOM 1001 N N . GLY A 1 126 ? -14.319 -15.452 16.917 1.00 93.00 126 GLY A N 1
ATOM 1002 C CA . GLY A 1 126 ? -14.849 -16.594 16.167 1.00 93.00 126 GLY A CA 1
ATOM 1003 C C . GLY A 1 126 ? -14.215 -16.706 14.776 1.00 93.00 126 GLY A C 1
ATOM 1004 O O . GLY A 1 126 ? -13.001 -16.551 14.621 1.00 93.00 126 GLY A O 1
ATOM 1005 N N . ASP A 1 127 ? -15.055 -16.893 13.761 1.00 94.38 127 ASP A N 1
ATOM 1006 C CA . ASP A 1 127 ? -14.634 -17.038 12.363 1.00 94.38 127 ASP A CA 1
ATOM 1007 C C . ASP A 1 127 ? -13.881 -15.807 11.831 1.00 94.38 127 ASP A C 1
ATOM 1009 O O . ASP A 1 127 ? -12.966 -15.938 11.017 1.00 94.38 127 ASP A O 1
ATOM 1013 N N . ALA A 1 128 ? -14.203 -14.601 12.316 1.00 91.00 128 ALA A N 1
ATOM 1014 C CA . ALA A 1 128 ? -13.536 -13.373 11.883 1.00 91.00 128 ALA A CA 1
ATOM 1015 C C . ALA A 1 128 ? -12.051 -13.357 12.266 1.00 91.00 128 ALA A C 1
ATOM 1017 O O . ALA A 1 128 ? -11.227 -12.873 11.491 1.00 91.00 128 ALA A O 1
ATOM 1018 N N . ALA A 1 129 ? -11.701 -13.908 13.435 1.00 91.44 129 ALA A N 1
ATOM 1019 C CA . ALA A 1 129 ? -10.311 -14.010 13.882 1.00 91.44 129 ALA A CA 1
ATOM 1020 C C . ALA A 1 129 ? -9.504 -14.941 12.977 1.00 91.44 129 ALA A C 1
ATOM 1022 O O . ALA A 1 129 ? -8.380 -14.616 12.590 1.00 91.44 129 ALA A O 1
ATOM 1023 N N . GLN A 1 130 ? -10.099 -16.069 12.587 1.00 95.38 130 GLN A N 1
ATOM 1024 C CA . GLN A 1 130 ? -9.467 -17.026 11.688 1.00 95.38 130 GLN A CA 1
ATOM 1025 C C . GLN A 1 130 ? -9.311 -16.450 10.273 1.00 95.38 130 GLN A C 1
ATOM 1027 O O . GLN A 1 130 ? -8.222 -16.512 9.702 1.00 95.38 130 GLN A O 1
ATOM 1032 N N . LEU A 1 131 ? -10.357 -15.817 9.729 1.00 94.50 131 LEU A N 1
ATOM 1033 C CA . LEU A 1 131 ? -10.317 -15.162 8.416 1.00 94.50 131 LEU A CA 1
ATOM 1034 C C . LEU A 1 131 ? -9.298 -14.016 8.366 1.00 94.50 131 LEU A C 1
ATOM 1036 O O . LEU A 1 131 ? -8.555 -13.899 7.391 1.00 94.50 131 LEU A O 1
ATOM 1040 N N . TRP A 1 132 ? -9.234 -13.194 9.415 1.00 91.94 132 TRP A N 1
ATOM 1041 C CA . TRP A 1 132 ? -8.229 -12.139 9.538 1.00 91.94 132 TRP A CA 1
ATOM 1042 C C . TRP A 1 132 ? -6.812 -12.722 9.624 1.00 91.94 132 TRP A C 1
ATOM 1044 O O . TRP A 1 132 ? -5.913 -12.253 8.926 1.00 91.94 132 TRP A O 1
ATOM 1054 N N . SER A 1 133 ? -6.620 -13.796 10.400 1.00 91.25 133 SER A N 1
ATOM 1055 C CA . SER A 1 133 ? -5.335 -14.497 10.503 1.00 91.25 133 SER A CA 1
ATOM 1056 C C . SER A 1 133 ? -4.867 -15.059 9.153 1.00 91.25 133 SER A C 1
ATOM 1058 O O . SER A 1 133 ? -3.694 -14.934 8.793 1.00 91.25 133 SER A O 1
ATOM 1060 N N . TYR A 1 134 ? -5.769 -15.629 8.352 1.00 94.25 134 TYR A N 1
ATOM 1061 C CA . TYR A 1 134 ? -5.424 -16.072 6.999 1.00 94.25 134 TYR A CA 1
ATOM 1062 C C . TYR A 1 134 ? -5.060 -14.908 6.082 1.00 94.25 134 TYR A C 1
ATOM 1064 O O . TYR A 1 134 ? -4.077 -15.000 5.342 1.00 94.25 134 TYR A O 1
ATOM 1072 N N . ALA A 1 135 ? -5.799 -13.802 6.155 1.00 87.69 135 ALA A N 1
ATOM 1073 C CA . ALA A 1 135 ? -5.525 -12.624 5.346 1.00 87.69 135 ALA A CA 1
ATOM 1074 C C . ALA A 1 135 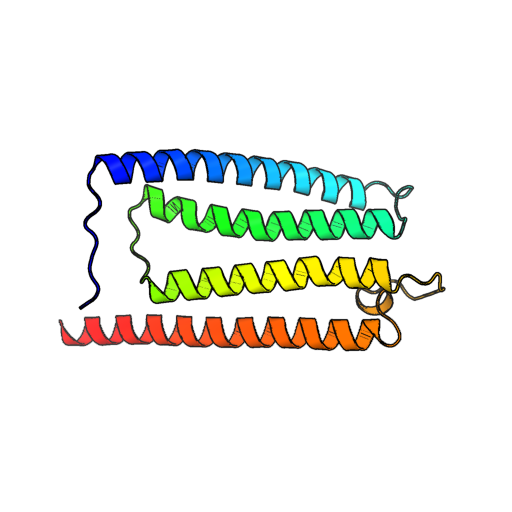? -4.163 -11.994 5.687 1.00 87.69 135 ALA A C 1
ATOM 1076 O O . ALA A 1 135 ? -3.384 -11.721 4.774 1.00 87.69 135 ALA A O 1
ATOM 1077 N N . VAL A 1 136 ? -3.827 -11.836 6.976 1.00 83.75 136 VAL A N 1
ATOM 1078 C CA . VAL A 1 136 ? -2.542 -11.244 7.396 1.00 83.75 136 VAL A CA 1
ATOM 1079 C C . VAL A 1 136 ? -1.359 -12.139 7.032 1.00 83.75 136 VAL A C 1
ATOM 1081 O O . VAL A 1 136 ? -0.347 -11.651 6.535 1.00 83.75 136 VAL A O 1
ATOM 1084 N N . ASN A 1 137 ? -1.492 -13.460 7.193 1.00 83.88 137 ASN A N 1
ATOM 1085 C CA . ASN A 1 137 ? -0.447 -14.400 6.786 1.00 83.88 137 ASN A CA 1
ATOM 1086 C C . ASN A 1 137 ? -0.249 -14.402 5.266 1.00 83.88 137 ASN A C 1
ATOM 1088 O O . ASN A 1 137 ? 0.888 -14.432 4.800 1.00 83.88 137 ASN A O 1
ATOM 1092 N N . SER A 1 138 ? -1.337 -14.313 4.497 1.00 84.56 138 SER A N 1
ATOM 1093 C CA . SER A 1 138 ? -1.273 -14.225 3.034 1.00 84.56 138 SER A CA 1
ATOM 1094 C C . SER A 1 138 ? -0.595 -12.932 2.578 1.00 84.56 138 SER A C 1
ATOM 1096 O O . SER A 1 138 ? 0.280 -12.974 1.715 1.00 84.56 138 SER A O 1
ATOM 1098 N N . ALA A 1 139 ? -0.942 -11.796 3.192 1.00 78.00 139 ALA A N 1
ATOM 1099 C CA . ALA A 1 139 ? -0.306 -10.512 2.914 1.00 78.00 139 ALA A CA 1
ATOM 1100 C C . ALA A 1 139 ? 1.197 -10.553 3.237 1.00 78.00 139 ALA A C 1
ATOM 1102 O O . ALA A 1 139 ? 2.009 -10.191 2.391 1.00 78.00 139 ALA A O 1
ATOM 1103 N N . ASN A 1 140 ? 1.577 -11.077 4.407 1.00 76.62 140 ASN A N 1
ATOM 1104 C CA . ASN A 1 140 ? 2.980 -11.214 4.808 1.00 76.62 140 ASN A CA 1
ATOM 1105 C C . ASN A 1 140 ? 3.780 -12.129 3.870 1.00 76.62 140 ASN A C 1
ATOM 1107 O O . ASN A 1 140 ? 4.919 -11.814 3.522 1.00 76.62 140 ASN A O 1
ATOM 1111 N N . LEU A 1 141 ? 3.190 -13.249 3.441 1.00 82.56 141 LEU A N 1
ATOM 1112 C CA . LEU A 1 141 ? 3.819 -14.160 2.486 1.00 82.56 141 LEU A CA 1
ATOM 1113 C C . LEU A 1 141 ? 4.027 -13.485 1.124 1.00 82.56 141 LEU A C 1
ATOM 1115 O O . LEU A 1 141 ? 5.101 -13.615 0.537 1.00 82.56 141 LEU A O 1
ATOM 1119 N N . LEU A 1 142 ? 3.033 -12.732 0.644 1.00 81.44 142 LEU A N 1
ATOM 1120 C CA . LEU A 1 142 ? 3.151 -11.954 -0.588 1.00 81.44 142 LEU A CA 1
ATOM 1121 C C . LEU A 1 142 ? 4.286 -10.924 -0.486 1.00 81.44 142 LEU A C 1
ATOM 1123 O O . LEU A 1 142 ? 5.109 -10.847 -1.400 1.00 81.44 142 LEU A O 1
ATOM 1127 N N . SER A 1 143 ? 4.379 -10.192 0.631 1.00 77.25 143 SER A N 1
ATOM 1128 C CA . SER A 1 143 ? 5.481 -9.254 0.889 1.00 77.25 143 SER A CA 1
ATOM 1129 C C . SER A 1 143 ? 6.836 -9.946 0.807 1.00 77.25 143 SER A C 1
ATOM 1131 O O . SER A 1 143 ? 7.738 -9.472 0.119 1.00 77.25 143 SER A O 1
ATOM 1133 N N . LEU A 1 144 ? 6.981 -11.092 1.479 1.00 78.31 144 LEU A N 1
ATOM 1134 C CA . LEU A 1 144 ? 8.227 -11.855 1.497 1.00 78.31 144 LEU A CA 1
ATOM 1135 C C . LEU A 1 144 ? 8.661 -12.257 0.081 1.00 78.31 144 LEU A C 1
ATOM 1137 O O . LEU A 1 144 ? 9.829 -12.090 -0.271 1.00 78.31 144 LEU A O 1
ATOM 1141 N N . ILE A 1 145 ? 7.728 -12.749 -0.739 1.00 79.69 145 ILE A N 1
ATOM 1142 C CA . ILE A 1 145 ? 8.005 -13.138 -2.129 1.00 79.69 145 ILE A CA 1
ATOM 1143 C C . ILE A 1 145 ? 8.502 -11.933 -2.930 1.00 79.69 145 ILE A C 1
ATOM 1145 O O . ILE A 1 145 ? 9.529 -12.027 -3.602 1.00 79.69 145 ILE A O 1
ATOM 1149 N N . VAL A 1 146 ? 7.815 -10.794 -2.834 1.00 75.62 146 VAL A N 1
ATOM 1150 C CA . VAL A 1 146 ? 8.186 -9.571 -3.562 1.00 75.62 146 VAL A CA 1
ATOM 1151 C C . VAL A 1 146 ? 9.570 -9.083 -3.138 1.00 75.62 146 VAL A C 1
ATOM 1153 O O . VAL A 1 146 ? 10.389 -8.767 -4.001 1.00 75.62 146 VAL A O 1
ATOM 1156 N N . TYR A 1 147 ? 9.878 -9.096 -1.839 1.00 73.06 147 TYR A N 1
ATOM 1157 C CA . TYR A 1 147 ? 11.204 -8.724 -1.342 1.00 73.06 147 TYR A CA 1
ATOM 1158 C C . TYR A 1 147 ? 12.306 -9.654 -1.849 1.00 73.06 147 TYR A C 1
ATOM 1160 O O . TYR A 1 147 ? 13.353 -9.173 -2.284 1.00 73.06 147 TYR A O 1
ATOM 1168 N N . ILE A 1 148 ? 12.078 -10.970 -1.843 1.00 78.06 148 ILE A N 1
ATOM 1169 C CA . ILE A 1 148 ? 13.045 -11.940 -2.373 1.00 78.06 148 ILE A CA 1
ATOM 1170 C C . ILE A 1 148 ? 13.273 -11.703 -3.871 1.00 78.06 148 ILE A C 1
ATOM 1172 O O . ILE A 1 148 ? 14.418 -11.687 -4.322 1.00 78.06 148 ILE A O 1
ATOM 1176 N N . LEU A 1 149 ? 12.208 -11.485 -4.646 1.00 79.25 149 LEU A N 1
ATOM 1177 C CA . LEU A 1 149 ? 12.313 -11.215 -6.082 1.00 79.25 149 LEU A CA 1
ATOM 1178 C C . LEU A 1 149 ? 13.052 -9.905 -6.368 1.00 79.25 149 LEU A C 1
ATOM 1180 O O . LEU A 1 149 ? 13.936 -9.886 -7.225 1.00 79.25 149 LEU A O 1
ATOM 1184 N N . GLY A 1 150 ? 12.738 -8.840 -5.629 1.00 76.00 150 GLY A N 1
ATOM 1185 C CA . GLY A 1 150 ? 13.439 -7.560 -5.728 1.00 76.00 150 GLY A CA 1
ATOM 1186 C C . GLY A 1 150 ? 14.926 -7.701 -5.405 1.00 76.00 150 GLY A C 1
ATOM 1187 O O . GLY A 1 150 ? 15.773 -7.252 -6.175 1.00 76.00 150 GLY A O 1
ATOM 1188 N N . TRP A 1 151 ? 15.259 -8.410 -4.324 1.00 75.12 151 TRP A N 1
ATOM 1189 C CA . TRP A 1 151 ? 16.644 -8.701 -3.950 1.00 75.12 151 TRP A CA 1
ATOM 1190 C C . TRP A 1 151 ? 17.396 -9.478 -5.039 1.00 75.12 151 TRP A C 1
ATOM 1192 O O . TRP A 1 151 ? 18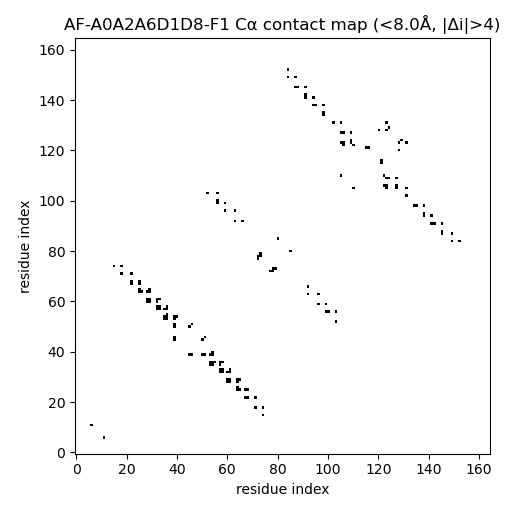.520 -9.125 -5.398 1.00 75.12 151 TRP A O 1
ATOM 1202 N N . LEU A 1 152 ? 16.780 -10.523 -5.601 1.00 77.31 152 LEU A N 1
ATOM 1203 C CA . LEU A 1 152 ? 17.381 -11.314 -6.677 1.00 77.31 152 LEU A CA 1
ATOM 1204 C C . LEU A 1 152 ? 17.594 -10.490 -7.954 1.00 77.31 152 LEU A C 1
ATOM 1206 O O . LEU A 1 152 ? 18.615 -10.673 -8.620 1.00 77.31 152 LEU A O 1
ATOM 1210 N N . ALA A 1 153 ? 16.666 -9.589 -8.286 1.00 75.75 153 ALA A N 1
ATOM 1211 C CA . ALA A 1 153 ? 16.791 -8.696 -9.435 1.00 75.75 153 ALA A CA 1
ATOM 1212 C C . ALA A 1 153 ? 17.975 -7.729 -9.271 1.00 75.75 153 ALA A C 1
ATOM 1214 O O . ALA A 1 153 ? 18.824 -7.653 -10.160 1.00 75.75 153 ALA A O 1
ATOM 1215 N N . ILE A 1 154 ? 18.091 -7.081 -8.107 1.00 73.94 154 ILE A N 1
ATOM 1216 C CA . ILE A 1 154 ? 19.211 -6.179 -7.783 1.00 73.94 154 ILE A CA 1
ATOM 1217 C C . ILE A 1 154 ? 20.545 -6.935 -7.823 1.00 73.94 154 ILE A C 1
ATOM 1219 O O . ILE A 1 154 ? 21.519 -6.473 -8.413 1.00 73.94 154 ILE A O 1
ATOM 1223 N N . ARG A 1 155 ? 20.603 -8.141 -7.247 1.00 79.38 155 ARG A N 1
ATOM 1224 C CA . ARG A 1 155 ? 21.837 -8.938 -7.243 1.00 79.38 155 ARG A CA 1
ATOM 1225 C C . ARG A 1 155 ? 22.296 -9.311 -8.658 1.00 79.38 155 ARG A C 1
ATOM 1227 O O . ARG A 1 155 ? 23.496 -9.318 -8.935 1.00 79.38 155 ARG A O 1
ATOM 1234 N N . ARG A 1 156 ? 21.355 -9.626 -9.557 1.00 76.12 156 ARG A N 1
ATOM 1235 C CA . ARG A 1 156 ? 21.668 -9.919 -10.964 1.00 76.12 156 ARG A CA 1
ATOM 1236 C C . ARG A 1 156 ? 22.216 -8.697 -11.696 1.00 76.12 156 ARG A C 1
ATOM 1238 O O . ARG A 1 156 ? 23.159 -8.866 -12.464 1.00 76.12 156 ARG A O 1
ATOM 1245 N N . SER A 1 157 ? 21.676 -7.499 -11.452 1.00 71.50 157 SER A N 1
ATOM 1246 C CA . SER A 1 157 ? 22.167 -6.287 -12.122 1.00 71.50 157 SER A CA 1
ATOM 1247 C C . SER A 1 157 ? 23.621 -5.987 -11.751 1.00 71.50 157 SER A C 1
ATOM 1249 O O . SER A 1 157 ? 24.425 -5.732 -12.639 1.00 71.50 157 SER A O 1
ATOM 1251 N N . GLN A 1 158 ? 23.982 -6.136 -10.472 1.00 76.06 158 GLN A N 1
ATOM 1252 C CA . GLN A 1 158 ? 25.349 -5.902 -9.986 1.00 76.06 158 GLN A CA 1
ATOM 1253 C C . GLN A 1 158 ? 26.380 -6.876 -10.579 1.00 76.06 158 GLN A C 1
ATOM 1255 O O . GLN A 1 158 ? 27.515 -6.498 -10.847 1.00 76.06 158 GLN A O 1
ATOM 1260 N N . THR A 1 159 ? 25.998 -8.137 -10.811 1.00 80.06 159 THR A N 1
ATOM 1261 C CA . THR A 1 159 ? 26.927 -9.131 -11.382 1.00 80.06 159 THR A CA 1
ATOM 1262 C C . THR A 1 159 ? 27.211 -8.848 -12.864 1.00 80.06 159 THR A C 1
ATOM 1264 O O . THR A 1 159 ? 28.334 -9.032 -13.315 1.00 80.06 159 THR A O 1
ATOM 1267 N N . GLY A 1 160 ? 26.223 -8.344 -13.612 1.00 74.69 160 GLY A N 1
ATOM 1268 C CA . GLY A 1 160 ? 26.377 -8.022 -15.038 1.00 74.69 160 GLY A CA 1
ATOM 1269 C C . GLY A 1 160 ? 27.139 -6.723 -15.344 1.00 74.69 160 GLY A C 1
ATOM 1270 O O . GLY A 1 160 ? 27.450 -6.467 -16.511 1.00 74.69 160 GLY A O 1
ATOM 1271 N N . GLU A 1 161 ? 27.405 -5.885 -14.338 1.00 69.44 161 GLU A N 1
ATOM 1272 C CA . GLU A 1 161 ? 28.311 -4.730 -14.452 1.00 69.44 161 GLU A CA 1
ATOM 1273 C C . GLU A 1 161 ? 29.771 -5.150 -14.249 1.00 69.44 161 GLU A C 1
ATOM 1275 O O . GLU A 1 161 ? 30.625 -4.737 -15.025 1.00 69.44 161 GLU A O 1
ATOM 1280 N N . SER A 1 162 ? 30.044 -6.063 -13.309 1.00 70.12 162 SER A N 1
ATOM 1281 C CA . SER A 1 162 ? 31.404 -6.553 -13.024 1.00 70.12 162 SER A CA 1
ATOM 1282 C C . SER A 1 162 ? 32.056 -7.338 -14.171 1.00 70.12 162 SER A C 1
ATOM 1284 O O . SER A 1 162 ? 33.270 -7.485 -14.169 1.00 70.12 162 SER A O 1
ATOM 1286 N N . GLU A 1 163 ? 31.286 -7.882 -15.117 1.00 74.56 163 GLU A N 1
ATOM 1287 C CA . GLU A 1 163 ? 31.825 -8.574 -16.304 1.00 74.56 163 GLU A CA 1
ATOM 1288 C C . GLU A 1 163 ? 32.126 -7.619 -17.474 1.00 74.56 163 GLU A C 1
ATOM 1290 O O . GLU A 1 163 ? 32.669 -8.046 -18.494 1.00 74.56 163 GLU A O 1
ATOM 1295 N N . ARG A 1 164 ? 31.729 -6.342 -17.365 1.00 66.25 164 ARG A N 1
ATOM 1296 C CA . ARG A 1 164 ? 31.939 -5.319 -18.403 1.00 66.25 164 ARG A CA 1
ATOM 1297 C C . ARG A 1 164 ? 33.119 -4.384 -18.128 1.00 66.25 164 ARG A C 1
ATOM 1299 O O . ARG A 1 164 ? 33.461 -3.614 -19.025 1.00 66.25 164 ARG A O 1
ATOM 1306 N N . GLU A 1 165 ? 33.710 -4.456 -16.939 1.00 58.22 165 GLU A N 1
ATOM 1307 C CA . GLU A 1 165 ? 34.970 -3.793 -16.565 1.00 58.22 165 GLU A CA 1
ATOM 1308 C C . GLU A 1 165 ? 36.171 -4.718 -16.796 1.00 58.22 165 GLU A C 1
ATOM 1310 O O . GLU A 1 165 ? 37.214 -4.205 -17.265 1.00 58.22 165 GLU A O 1
#

Organism: Pristionchus pacificus (NCBI:txid54126)

InterPro domains:
  IPR000276 G protein-coupled receptor, rhodopsin-like [SM01381] (26-165)
  IPR047130 Serpentine type 7TM GPCR chemoreceptor Srsx, nematodes [PTHR23360] (7-91)

Mean predicted aligned error: 10.44 Å

Solvent-accessible surface area (backbone atoms only — not comparable to full-atom values): 9410 Å² total; per-residue (Å²): 135,82,82,77,77,80,70,52,73,68,53,53,52,51,51,52,52,55,49,52,53,53,50,51,50,31,52,51,51,34,53,54,20,50,50,49,27,49,52,46,69,68,39,74,93,50,74,45,74,67,40,53,51,52,22,50,52,21,51,49,51,30,57,53,32,50,56,62,53,66,52,52,58,33,78,74,68,71,58,85,70,57,70,66,57,52,52,46,50,50,54,47,54,50,49,49,53,52,51,62,55,48,51,58,50,45,46,64,76,60,62,72,95,71,96,68,73,96,48,87,64,64,68,39,56,75,69,44,34,54,55,50,52,53,48,53,52,51,50,53,52,52,50,52,52,44,51,53,51,47,52,53,54,54,55,52,55,57,56,64,51,69,76,74,114

Radius of gyration: 20.72 Å; Cα contacts (8 Å, |Δi|>4): 89; chains: 1; bounding box: 56×34×55 Å

Foldseek 3Di:
DPPPPPDDPVRLVVVLVVLVVLLVVLVVLLVVLVVLLVCLVPDPVNPDPVSVLSNLVSVLSNVLSVLSVVCVVCSVVVDDDPPVLVVLVVVLSVLSVVLSVVLVVLLVVPPDDDDDDDDSLRSADDVSSVVNVVSVVVSVVSVVVSVVVNVVVVVVVVVVVVVVD

pLDDT: mean 77.73, std 10.75, range [29.36, 95.38]

Secondary structure (DSSP, 8-state):
--------HHHHHHHHHHHHHHHHHHHHHHHHHHHHHHHHHH-GGG-SHHHHHHHHHHHHHHHHHHHHHHTHHHHHHT----HHHHHHHHHHHHHHHHHHHHHHHHHHHT---------SGGG--THHHHHHHHHHHHHHHHHHHHHHHHHHHHHHHHHHHHTT-

Nearest PDB structures (foldseek):
  1i49-assembly1_B  TM=3.678E-01  e=1.101E+00  Homo sapiens
  1i4t-assembly1_B  TM=3.255E-01  e=2.220E+00  Homo sapiens
  1i4l-assembly2_A-2  TM=3.077E-01  e=2.908E+00  Homo sapiens
  4wpc-assembly1_B  TM=2.343E-01  e=1.294E+00  Saccharomyces cerevisiae S288C

Sequence (165 aa):
MVLMVALDEDDWLLVRIVYFFLSSIAIIALVSNSLLLYTSIVTKNLRSTCNILIGCCALFDMCLNIGELVQFPQVLFQFYIDSYVCSAIQVHLTGIAIYCSYTPYLMYKYFIHQPVICTVTSVFHGDAAQLWSYAVNSANLLSLIVYILGWLAIRRSQTGESERE